Protein AF-A0A2I1K5V7-F1 (afdb_monomer)

Secondary structure (DSSP, 8-state):
-THHHHHHHHHHHHHHS----------HHHHHHHHHHHHHHHHHHHHHHHHHHHHHHHHHHHHHHHHHHHHHHHHHHHHSSPPPHHHHHHTTSS-HHHHHHHHHS-GGG---SSSPP-

Solvent-accessible surface area (backbone atoms only — not comparable to full-atom values): 7009 Å² total; per-residue (Å²): 129,69,70,62,58,54,52,48,53,56,54,52,52,59,74,67,58,72,81,82,76,79,76,79,89,75,51,72,67,58,58,50,54,48,54,52,54,52,50,56,52,48,65,57,48,51,60,54,52,51,53,50,52,50,52,51,49,52,52,49,50,52,51,49,53,50,49,51,47,52,46,30,54,52,45,22,73,73,67,79,42,68,33,37,75,66,50,35,41,76,71,65,71,38,52,73,68,57,51,54,53,56,67,72,49,57,69,93,78,51,84,71,83,56,51,40,84,130

InterPro domains:
  IPR012902 Prokaryotic N-terminal methylation site [TIGR02532]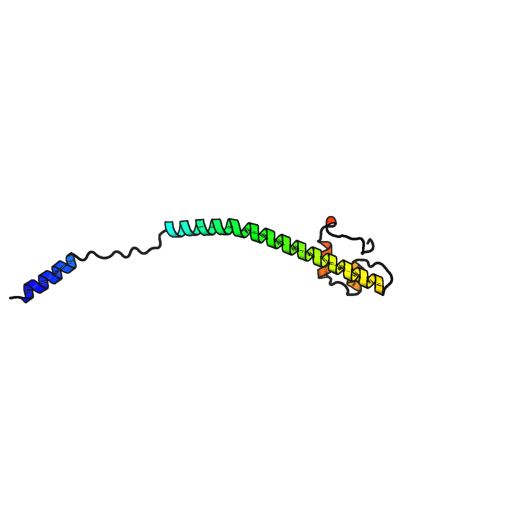 (24-46)
  IPR016940 Competence protein ComGC [NF040999] (24-103)
  IPR045584 Pilin-like [SSF54523] (26-109)
  IPR060070 Competence protein ComGC, C-terminal domain [PF26697] (47-98)

pLDDT: mean 84.86, std 10.24, range [58.16, 97.38]

Sequence (118 aa):
MGNRILNFKRQLFRLLQGKSVDKSGFTLLEMCLVLIIVGILLLIIIPNMLAQKENAQETGDKALVKTVETQAVLYENAKNAKPKLGDLESNGYLTSEQVARYKLIPADKKTNAVLADE

Mean predicted aligned error: 12.2 Å

Nearest PDB structures (foldseek):
  6uu8-assembly1_FFF  TM=5.209E-01  e=3.583E+00  Escherichia coli
  6uu7-assembly1_FFF  TM=5.192E-01  e=4.919E+00  Escherichia coli K-12
  6uu9-assembly1_FFF  TM=5.193E-01  e=5.584E+00  Escherichia coli

Foldseek 3Di:
DPPVVVVVVVVVVVVVPPDPDPPPPDDPVVVVVVCVVVVVVCVVPVVVVVVVVVVVLLVVLLVLLVLVLVLQVVCCVVPVDGAALVRCPVVVSDDPVSSVVNVVDDPVSRPPPRHDDD

Structure (mmCIF, N/CA/C/O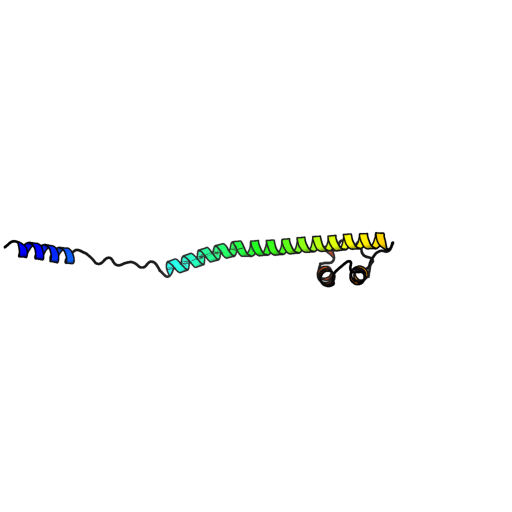 backbone):
data_AF-A0A2I1K5V7-F1
#
_entry.id   AF-A0A2I1K5V7-F1
#
loop_
_atom_site.group_PDB
_atom_site.id
_atom_site.type_symbol
_atom_site.label_atom_id
_atom_site.label_alt_id
_atom_site.label_comp_id
_atom_site.label_asym_id
_atom_site.label_entity_id
_atom_site.label_seq_id
_atom_site.pdbx_PDB_ins_code
_atom_site.Cartn_x
_atom_site.Cartn_y
_atom_site.Cartn_z
_atom_site.occupancy
_atom_site.B_iso_or_equiv
_atom_site.auth_seq_id
_atom_site.auth_comp_id
_atom_site.auth_asym_id
_atom_site.auth_atom_id
_atom_site.pdbx_PDB_model_num
ATOM 1 N N . MET A 1 1 ? -50.717 -36.646 66.680 1.00 60.56 1 MET A N 1
ATOM 2 C CA . MET A 1 1 ? -50.903 -35.193 66.421 1.00 60.56 1 MET A CA 1
ATOM 3 C C . MET A 1 1 ? -49.732 -34.501 65.686 1.00 60.56 1 MET A C 1
ATOM 5 O O . MET A 1 1 ? -49.913 -33.365 65.267 1.00 60.56 1 MET A O 1
ATOM 9 N N . GLY A 1 2 ? -48.575 -35.146 65.441 1.00 62.88 2 GLY A N 1
ATOM 10 C CA . GLY A 1 2 ? -47.358 -34.479 64.923 1.00 62.88 2 GLY A CA 1
ATOM 11 C C . GLY A 1 2 ? -47.345 -34.024 63.449 1.00 62.88 2 GLY A C 1
ATOM 12 O O . GLY A 1 2 ? -46.679 -33.042 63.129 1.00 62.88 2 GLY A O 1
ATOM 13 N N . ASN A 1 3 ? -48.124 -34.648 62.554 1.00 70.06 3 ASN A N 1
ATOM 14 C CA . ASN A 1 3 ? -48.092 -34.311 61.116 1.00 70.06 3 ASN A CA 1
ATOM 15 C C . ASN A 1 3 ? -48.644 -32.916 60.772 1.00 70.06 3 ASN A C 1
ATOM 17 O O . ASN A 1 3 ? -48.296 -32.355 59.735 1.00 70.06 3 ASN A O 1
ATOM 21 N N . ARG A 1 4 ? -49.481 -32.321 61.635 1.00 75.19 4 ARG A N 1
ATOM 22 C CA . ARG A 1 4 ? -50.054 -30.984 61.393 1.00 75.19 4 ARG A CA 1
ATOM 23 C C . ARG A 1 4 ? -49.019 -29.867 61.569 1.00 75.19 4 ARG A C 1
ATOM 25 O O . ARG A 1 4 ? -48.999 -28.928 60.782 1.00 75.19 4 ARG A O 1
ATOM 32 N N . ILE A 1 5 ? -48.113 -30.011 62.537 1.00 76.06 5 ILE A N 1
ATOM 33 C CA . ILE A 1 5 ? -47.061 -29.024 62.838 1.00 76.06 5 ILE A CA 1
ATOM 34 C C . ILE A 1 5 ? -45.976 -29.041 61.753 1.00 76.06 5 ILE A C 1
ATOM 36 O O . ILE A 1 5 ? -45.463 -27.993 61.358 1.00 76.06 5 ILE A O 1
ATOM 40 N N . LEU A 1 6 ? -45.658 -30.226 61.225 1.00 75.62 6 LEU A N 1
ATOM 41 C CA . LEU A 1 6 ? -44.651 -30.388 60.177 1.00 75.62 6 LEU A CA 1
ATOM 42 C C . LEU A 1 6 ? -45.109 -29.774 58.845 1.00 75.62 6 LEU A C 1
ATOM 44 O O . LEU A 1 6 ? -44.349 -29.053 58.198 1.00 75.62 6 LEU A O 1
ATOM 48 N N . ASN A 1 7 ? -46.376 -29.986 58.477 1.00 74.88 7 ASN A N 1
ATOM 49 C CA . ASN A 1 7 ? -46.967 -29.368 57.289 1.00 74.88 7 ASN A CA 1
ATOM 50 C C . ASN A 1 7 ? -47.049 -27.842 57.420 1.00 74.88 7 ASN A C 1
ATOM 52 O O . ASN A 1 7 ? -46.772 -27.139 56.450 1.00 74.88 7 ASN A O 1
ATOM 56 N N . PHE A 1 8 ? -47.326 -27.334 58.625 1.00 80.06 8 PHE A N 1
ATOM 57 C CA . PHE A 1 8 ? -47.347 -25.899 58.900 1.00 80.06 8 PHE A CA 1
ATOM 58 C C . PHE A 1 8 ? -45.958 -25.262 58.776 1.00 80.06 8 PHE A C 1
ATOM 60 O O . PHE A 1 8 ? -45.810 -24.264 58.077 1.00 80.06 8 PHE A O 1
ATOM 67 N N . LYS A 1 9 ? -44.910 -25.873 59.352 1.00 74.75 9 LYS A N 1
ATOM 68 C CA . LYS A 1 9 ? -43.524 -25.403 59.170 1.00 74.75 9 LYS A CA 1
ATOM 69 C C . LYS A 1 9 ? -43.108 -25.402 57.698 1.00 74.75 9 LYS A C 1
ATOM 71 O O . LYS A 1 9 ? -42.468 -24.457 57.251 1.00 74.75 9 LYS A O 1
ATOM 76 N N . ARG A 1 10 ? -43.507 -26.422 56.928 1.00 76.94 10 ARG A N 1
ATOM 77 C CA . ARG A 1 10 ? -43.205 -26.510 55.489 1.00 76.94 10 ARG A CA 1
ATOM 78 C C . ARG A 1 10 ? -43.924 -25.433 54.674 1.00 76.94 10 ARG A C 1
ATOM 80 O O . ARG A 1 10 ? -43.360 -24.910 53.718 1.00 76.94 10 ARG A O 1
ATOM 87 N N . GLN A 1 11 ? -45.157 -25.100 55.049 1.00 75.12 11 GLN A N 1
ATOM 88 C CA . GLN A 1 11 ? -45.940 -24.043 54.411 1.00 75.12 11 GLN A CA 1
ATOM 89 C C . GLN A 1 11 ? -45.412 -22.649 54.789 1.00 75.12 11 GLN A C 1
ATOM 91 O O . GLN A 1 11 ? -45.297 -21.791 53.921 1.00 75.12 11 GLN A O 1
ATOM 96 N N . LEU A 1 12 ? -44.984 -22.464 56.041 1.00 75.50 12 LEU A N 1
ATOM 97 C CA . LEU A 1 12 ? -44.363 -21.234 56.537 1.00 75.50 12 LEU A CA 1
ATOM 98 C C . LEU A 1 12 ? -42.995 -20.972 55.888 1.00 75.50 12 LEU A C 1
ATOM 100 O O . LEU A 1 12 ? -42.699 -19.850 55.492 1.00 75.50 12 LEU A O 1
ATOM 104 N N . PHE A 1 13 ? -42.182 -22.016 55.702 1.00 75.44 13 PHE A N 1
ATOM 105 C CA . PHE A 1 13 ? -40.873 -21.904 55.055 1.00 75.44 13 PHE A CA 1
ATOM 106 C C . PHE A 1 13 ? -40.980 -21.502 53.575 1.00 75.44 13 PHE A C 1
ATOM 108 O O . PHE A 1 13 ? -40.135 -20.765 53.079 1.00 75.44 13 PHE A O 1
ATOM 115 N N . ARG A 1 14 ? -42.055 -21.903 52.877 1.00 73.25 14 ARG A N 1
ATOM 116 C CA . ARG A 1 14 ? -42.327 -21.472 51.491 1.00 73.25 14 ARG A CA 1
ATOM 117 C C . ARG A 1 14 ? -42.766 -20.012 51.380 1.00 73.25 14 ARG A C 1
ATOM 119 O O . ARG A 1 14 ? -42.544 -19.412 50.339 1.00 73.25 14 ARG A O 1
ATOM 126 N N . LEU A 1 15 ? -43.360 -19.447 52.433 1.00 69.38 15 LEU A N 1
ATOM 127 C CA . LEU A 1 15 ? -43.711 -18.022 52.487 1.00 69.38 15 LEU A CA 1
ATOM 128 C C . LEU A 1 15 ? -42.488 -17.132 52.771 1.00 69.38 15 LEU A C 1
ATOM 130 O O . LEU A 1 15 ? -42.512 -15.950 52.449 1.00 69.38 15 LEU A O 1
ATOM 134 N N . LEU A 1 16 ? -41.422 -17.703 53.346 1.00 71.75 16 LEU A N 1
ATOM 135 C CA . LEU A 1 16 ? -40.156 -17.021 53.649 1.00 71.75 16 LEU A CA 1
ATOM 136 C C . LEU A 1 16 ? -39.113 -17.128 52.526 1.00 71.75 16 LEU A C 1
ATOM 138 O O . LEU A 1 16 ? -38.136 -16.382 52.523 1.00 71.75 16 LEU A O 1
ATOM 142 N N . GLN A 1 17 ? -39.302 -18.030 51.562 1.00 70.12 17 GLN A N 1
ATOM 143 C CA . GLN A 1 17 ? -38.444 -18.120 50.383 1.00 70.12 17 GLN A CA 1
ATOM 144 C C . GLN A 1 17 ? -38.910 -17.118 49.325 1.00 70.12 17 GLN A C 1
ATOM 146 O O . GLN A 1 17 ? -39.700 -17.433 48.436 1.00 70.12 17 GLN A O 1
ATOM 151 N N . GLY A 1 18 ? -38.425 -15.882 49.455 1.00 67.12 18 GLY A N 1
ATOM 152 C CA . GLY A 1 18 ? -38.568 -14.849 48.437 1.00 67.12 18 GLY A CA 1
ATOM 153 C C . GLY A 1 18 ? -38.057 -15.344 47.084 1.00 67.12 18 GLY A C 1
ATOM 154 O O . GLY A 1 18 ? -36.965 -15.898 46.976 1.00 67.12 18 GLY A O 1
ATOM 155 N N . LYS A 1 19 ? -38.882 -15.157 46.055 1.00 66.88 19 LYS A N 1
ATOM 156 C CA . LYS A 1 19 ? -38.603 -15.497 44.659 1.00 66.88 19 LYS A CA 1
ATOM 157 C C . LYS A 1 19 ? -37.280 -14.840 44.233 1.00 66.88 19 LYS A C 1
ATOM 159 O O . LYS A 1 19 ? -37.191 -13.613 44.235 1.00 66.88 19 LYS A O 1
ATOM 164 N N . SER A 1 20 ? -36.263 -15.628 43.880 1.00 65.31 20 SER A N 1
ATOM 165 C CA . SER A 1 20 ? -35.044 -15.111 43.256 1.00 65.31 20 SER A CA 1
ATOM 166 C C . SER A 1 20 ? -35.426 -14.531 41.897 1.00 65.31 20 SER A C 1
ATOM 168 O O . SER A 1 20 ? -35.763 -15.260 40.967 1.00 65.31 20 SER A O 1
ATOM 170 N N . VAL A 1 21 ? -35.472 -13.204 41.800 1.00 66.31 21 VAL A N 1
ATOM 171 C CA . VAL A 1 21 ? -35.584 -12.531 40.507 1.00 66.31 21 VAL A CA 1
ATOM 172 C C . VAL A 1 21 ? -34.247 -12.736 39.814 1.00 66.31 21 VAL A C 1
ATOM 174 O O . VAL A 1 21 ? -33.260 -12.101 40.187 1.00 66.31 21 VAL A O 1
ATOM 177 N N . ASP A 1 22 ? -34.215 -13.634 38.835 1.00 66.81 22 ASP A N 1
ATOM 178 C CA . ASP A 1 22 ? -33.103 -13.731 37.899 1.00 66.81 22 ASP A CA 1
ATOM 179 C C . ASP A 1 22 ? -33.012 -12.390 37.170 1.00 66.81 22 ASP A C 1
ATOM 181 O O . ASP A 1 22 ? -33.806 -12.073 36.283 1.00 66.81 22 ASP A O 1
ATOM 185 N N . LYS A 1 23 ? -32.082 -11.538 37.608 1.00 64.94 23 LYS A N 1
ATOM 186 C CA . LYS A 1 23 ? -31.752 -10.302 36.904 1.00 64.94 23 LYS A CA 1
ATOM 187 C C . LYS A 1 23 ? -31.016 -10.707 35.631 1.00 64.94 23 LYS A C 1
ATOM 189 O O . LYS A 1 23 ? -29.799 -10.843 35.634 1.00 64.94 23 LYS A O 1
ATOM 194 N N . SER A 1 24 ? -31.767 -10.949 34.562 1.00 68.62 24 SER A N 1
ATOM 195 C CA . SER A 1 24 ? -31.237 -11.212 33.227 1.00 68.62 24 SER A CA 1
ATOM 196 C C . SER A 1 24 ? -30.360 -10.034 32.787 1.00 68.62 24 SER A C 1
ATOM 198 O O . SER A 1 24 ? -30.860 -8.933 32.542 1.00 68.62 24 SER A O 1
ATOM 200 N N . GLY A 1 25 ? -29.045 -10.264 32.760 1.00 70.12 25 GLY A N 1
ATOM 201 C CA . GLY A 1 25 ? -27.996 -9.287 32.466 1.00 70.12 25 GLY A CA 1
ATOM 202 C C . GLY A 1 25 ? -27.893 -8.960 30.982 1.00 70.12 25 GLY A C 1
ATOM 203 O O . GLY A 1 25 ? -26.979 -9.405 30.302 1.00 70.12 25 GLY A O 1
ATOM 204 N N . PHE A 1 26 ? -28.858 -8.203 30.472 1.00 68.81 26 PHE A N 1
ATOM 205 C CA . PHE A 1 26 ? -28.745 -7.567 29.165 1.00 68.81 26 PHE A CA 1
ATOM 206 C C . PHE A 1 26 ? -29.393 -6.191 29.247 1.00 68.81 26 PHE A C 1
ATOM 208 O O . PHE A 1 26 ? -30.561 -5.988 28.918 1.00 68.81 26 PHE A O 1
ATOM 215 N N . THR A 1 27 ? -28.650 -5.247 29.817 1.00 85.62 27 THR A N 1
ATOM 216 C CA . THR A 1 27 ? -29.108 -3.862 29.937 1.00 85.62 27 THR A CA 1
ATOM 217 C C . THR A 1 27 ? -28.680 -3.060 28.711 1.00 85.62 27 THR A C 1
ATOM 219 O O . THR A 1 27 ? -27.657 -3.343 28.089 1.00 85.62 27 THR A O 1
ATOM 222 N N . LEU A 1 28 ? -29.426 -2.002 28.383 1.00 89.12 28 LEU A N 1
ATOM 223 C CA . LEU A 1 28 ? -29.000 -1.039 27.359 1.00 89.12 28 LEU A CA 1
ATOM 224 C C . LEU A 1 28 ? -27.650 -0.393 27.705 1.00 89.12 28 LEU A C 1
ATOM 226 O O . LEU A 1 28 ? -26.871 -0.083 26.809 1.00 89.12 28 LEU A O 1
ATOM 230 N N . LEU A 1 29 ? -27.364 -0.223 29.001 1.00 88.62 29 LEU A N 1
ATOM 231 C CA . LEU A 1 29 ? -26.100 0.328 29.488 1.00 88.62 29 LEU A CA 1
ATOM 232 C C . LEU A 1 29 ? -24.919 -0.550 29.057 1.00 88.62 29 LEU A C 1
ATOM 234 O O . LEU A 1 29 ? -23.908 -0.038 28.588 1.00 88.62 29 LEU A O 1
ATOM 238 N N . GLU A 1 30 ? -25.080 -1.866 29.141 1.00 89.94 30 GLU A N 1
ATOM 239 C CA . GLU A 1 30 ? -24.055 -2.836 28.768 1.00 89.94 30 GLU A CA 1
ATOM 240 C C . GLU A 1 30 ? -23.765 -2.822 27.264 1.00 89.94 30 GLU A C 1
ATOM 242 O O . GLU A 1 30 ? -22.607 -2.729 26.865 1.00 89.94 30 GLU A O 1
ATOM 247 N N . MET A 1 31 ? -24.802 -2.777 26.421 1.00 90.69 31 MET A N 1
ATOM 248 C CA . MET A 1 31 ? -24.612 -2.602 24.975 1.00 90.69 31 MET A CA 1
ATOM 249 C C . MET A 1 31 ? -23.987 -1.244 24.624 1.00 90.69 31 MET A C 1
ATOM 251 O O . MET A 1 31 ? -23.167 -1.161 23.712 1.00 90.69 31 MET A O 1
ATOM 255 N N . CYS A 1 32 ? -24.309 -0.183 25.369 1.00 92.12 32 CYS A N 1
ATOM 256 C CA . CYS A 1 32 ? -23.728 1.142 25.153 1.00 92.12 32 CYS A CA 1
ATOM 257 C C . CYS A 1 32 ? -22.226 1.170 25.489 1.00 92.12 32 CYS A C 1
ATOM 259 O O . CYS A 1 32 ? -21.424 1.664 24.697 1.00 92.12 32 CYS A O 1
ATOM 261 N N . LEU A 1 33 ? -21.823 0.566 26.614 1.00 92.44 33 LEU A N 1
ATOM 262 C CA . LEU A 1 33 ? -20.413 0.446 27.000 1.00 92.44 33 LEU A CA 1
ATOM 263 C C . LEU A 1 33 ? -19.608 -0.356 25.962 1.00 92.44 33 LEU A C 1
ATOM 265 O O . LEU A 1 33 ? -18.487 0.023 25.628 1.00 92.44 33 LEU A O 1
ATOM 269 N N . VAL A 1 34 ? -20.193 -1.421 25.404 1.00 94.81 34 VAL A N 1
ATOM 270 C CA . VAL A 1 34 ? -19.561 -2.224 24.344 1.00 94.81 34 VAL A CA 1
ATOM 271 C C . VAL A 1 34 ? -19.324 -1.393 23.082 1.00 94.81 34 VAL A C 1
ATOM 273 O O . VAL A 1 34 ? -18.217 -1.414 22.547 1.00 94.81 34 VAL A O 1
ATOM 276 N N . LEU A 1 35 ? -20.316 -0.621 22.625 1.00 94.75 35 LEU A N 1
ATOM 277 C CA . LEU A 1 35 ? -20.155 0.244 21.450 1.00 94.75 35 LEU A CA 1
ATOM 278 C C . LEU A 1 35 ? -19.089 1.323 21.663 1.00 94.75 35 LEU A C 1
ATOM 280 O O . LEU A 1 35 ? -18.349 1.636 20.733 1.00 94.75 35 LEU A O 1
ATOM 284 N N . ILE A 1 36 ? -18.959 1.846 22.885 1.00 96.31 36 ILE A N 1
ATOM 285 C CA . ILE A 1 36 ? -17.900 2.799 23.238 1.00 96.31 36 ILE A CA 1
ATOM 286 C C . ILE A 1 36 ? -16.522 2.138 23.121 1.00 96.31 36 ILE A C 1
ATOM 288 O O . ILE A 1 36 ? -15.633 2.686 22.470 1.00 96.31 36 ILE A O 1
ATOM 292 N N . ILE A 1 37 ? -16.341 0.948 23.703 1.00 96.50 37 ILE A N 1
ATOM 293 C CA . ILE A 1 37 ? -15.059 0.228 23.659 1.00 96.50 37 ILE A CA 1
ATOM 294 C C . ILE A 1 37 ? -14.699 -0.143 22.214 1.00 96.50 37 ILE A C 1
ATOM 296 O O . ILE A 1 37 ? -13.587 0.139 21.770 1.00 96.50 37 ILE A O 1
ATOM 300 N N . VAL A 1 38 ? -15.638 -0.719 21.453 1.00 96.44 38 VAL A N 1
ATOM 301 C CA . VAL A 1 38 ? -15.423 -1.063 20.036 1.00 96.44 38 VAL A CA 1
ATOM 302 C C . VAL A 1 38 ? -15.131 0.191 19.209 1.00 96.44 38 VAL A C 1
ATOM 304 O O . VAL A 1 38 ? -14.236 0.164 18.368 1.00 96.44 38 VAL A O 1
ATOM 307 N N . GLY A 1 39 ? -15.811 1.308 19.479 1.00 96.19 39 GLY A N 1
ATOM 308 C CA . GLY A 1 39 ? -15.551 2.591 18.827 1.00 96.19 39 GLY A CA 1
ATOM 309 C C . GLY A 1 39 ? -14.118 3.086 19.038 1.00 96.19 39 GLY A C 1
ATOM 310 O O . GLY A 1 39 ? -13.453 3.460 18.074 1.00 96.19 39 GLY A O 1
ATOM 311 N N . ILE A 1 40 ? -13.603 3.019 20.270 1.00 96.75 40 ILE A N 1
ATOM 312 C CA . ILE A 1 40 ? -12.211 3.389 20.579 1.00 96.75 40 ILE A CA 1
ATOM 313 C C . ILE A 1 40 ? -11.224 2.456 19.864 1.00 96.75 40 ILE A C 1
ATOM 315 O O . ILE A 1 40 ? -10.243 2.925 19.287 1.00 96.75 40 ILE A O 1
ATOM 319 N N . LEU A 1 41 ? -11.487 1.146 19.852 1.00 97.38 41 LEU A N 1
ATOM 320 C CA . LEU A 1 41 ? -10.635 0.183 19.149 1.00 97.38 41 LEU A CA 1
ATOM 321 C C . LEU A 1 41 ? -10.585 0.461 17.640 1.00 97.38 41 LEU A C 1
ATOM 323 O O . LEU A 1 41 ? -9.502 0.468 17.056 1.00 97.38 41 LEU A O 1
ATOM 327 N N . LEU A 1 42 ? -11.728 0.747 17.009 1.00 96.56 42 LEU A N 1
ATOM 328 C CA . LEU A 1 42 ? -11.792 1.084 15.584 1.00 96.56 42 LEU A CA 1
ATOM 329 C C . LEU A 1 42 ? -11.016 2.365 15.256 1.00 96.56 42 LEU A C 1
ATOM 331 O O . LEU A 1 42 ? -10.318 2.399 14.243 1.00 96.56 42 LEU A O 1
ATOM 335 N N . LEU A 1 43 ? -11.074 3.383 16.124 1.00 95.69 43 LEU A N 1
ATOM 336 C CA . LEU A 1 43 ? -10.299 4.617 15.956 1.00 95.69 43 LEU A CA 1
ATOM 337 C C . LEU A 1 43 ? -8.786 4.377 15.946 1.00 95.69 43 LEU A C 1
ATOM 339 O O . LEU A 1 43 ? -8.076 5.108 15.267 1.00 95.69 43 LEU A O 1
ATOM 343 N N . ILE A 1 44 ? -8.287 3.370 16.665 1.00 95.56 44 ILE A N 1
ATOM 344 C CA . ILE A 1 44 ? -6.857 3.023 16.673 1.00 95.56 44 ILE A CA 1
ATOM 345 C C . ILE A 1 44 ? -6.503 2.129 15.473 1.00 95.56 44 ILE A C 1
ATOM 347 O O . ILE A 1 44 ? -5.458 2.309 14.845 1.00 95.56 44 ILE A O 1
ATOM 351 N N . ILE A 1 45 ? -7.368 1.170 15.130 1.00 95.88 45 ILE A N 1
ATOM 352 C CA . ILE A 1 45 ? -7.106 0.176 14.079 1.00 95.88 45 ILE A CA 1
ATOM 353 C C . ILE A 1 45 ? -7.138 0.802 12.680 1.00 95.88 45 ILE A C 1
ATOM 355 O O . ILE A 1 45 ? -6.226 0.566 11.890 1.00 95.88 45 ILE A O 1
ATOM 359 N N . ILE A 1 46 ? -8.153 1.613 12.365 1.00 95.62 46 ILE A N 1
ATOM 360 C CA . ILE A 1 46 ? -8.346 2.189 11.024 1.00 95.62 46 ILE A CA 1
ATOM 361 C C . ILE A 1 46 ? -7.133 3.007 10.536 1.00 95.62 46 ILE A C 1
ATOM 363 O O . ILE A 1 46 ? -6.639 2.700 9.448 1.00 95.62 46 ILE A O 1
ATOM 367 N N . PRO A 1 47 ? -6.602 4.004 11.276 1.00 93.81 47 PRO A N 1
ATOM 368 C CA . PRO A 1 47 ? -5.464 4.791 10.796 1.00 93.81 47 PRO A CA 1
ATOM 369 C C . PRO A 1 47 ? -4.204 3.936 10.632 1.00 93.81 47 PRO A C 1
ATOM 371 O O . PRO A 1 47 ? -3.462 4.114 9.668 1.00 93.81 47 PRO A O 1
ATOM 374 N N . ASN A 1 48 ? -3.993 2.960 11.521 1.00 94.31 48 ASN A N 1
ATOM 375 C CA . ASN A 1 48 ? -2.860 2.044 11.430 1.00 94.31 48 ASN A CA 1
ATOM 376 C C . ASN A 1 48 ? -2.958 1.139 10.183 1.00 94.31 48 ASN A C 1
ATOM 378 O O . ASN A 1 48 ? -1.980 0.964 9.459 1.00 94.31 48 ASN A O 1
ATOM 382 N N . MET A 1 49 ? -4.150 0.620 9.868 1.00 93.69 49 MET A N 1
ATOM 383 C CA . MET A 1 49 ? -4.37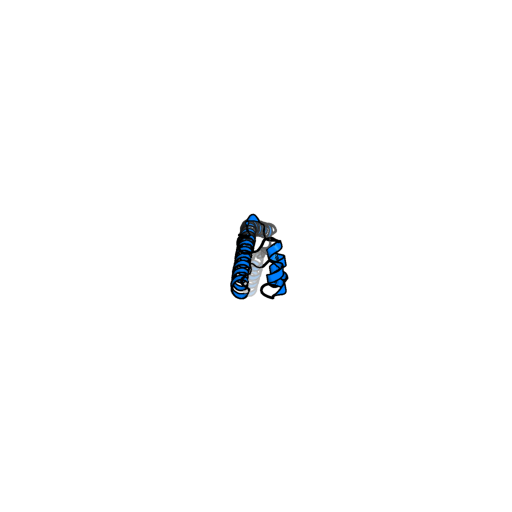8 -0.165 8.648 1.00 93.69 49 MET A CA 1
ATOM 384 C C . MET A 1 49 ? -4.197 0.661 7.369 1.00 93.69 49 MET A C 1
ATOM 386 O O . MET A 1 49 ? -3.629 0.163 6.397 1.00 93.69 49 MET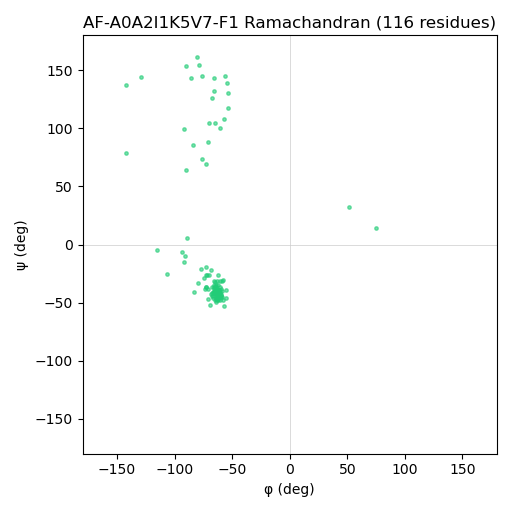 A O 1
ATOM 390 N N . LEU A 1 50 ? -4.659 1.916 7.359 1.00 94.25 50 LEU A N 1
ATOM 391 C CA . LEU A 1 50 ? -4.489 2.814 6.213 1.00 94.25 50 LEU A CA 1
ATOM 392 C C . LEU A 1 50 ? -3.006 3.088 5.934 1.00 94.25 50 LEU A C 1
ATOM 394 O O . LEU A 1 50 ? -2.570 2.929 4.795 1.00 94.25 50 LEU A O 1
ATOM 398 N N . ALA A 1 51 ? -2.224 3.394 6.972 1.00 93.62 51 ALA A N 1
ATOM 399 C CA . ALA A 1 51 ? -0.783 3.593 6.840 1.00 93.62 51 ALA A CA 1
ATOM 400 C C . ALA A 1 51 ? -0.069 2.325 6.336 1.00 93.62 51 ALA A C 1
ATOM 402 O O . ALA A 1 51 ? 0.819 2.403 5.490 1.00 93.62 51 ALA A O 1
ATOM 403 N N . GLN A 1 52 ? -0.455 1.133 6.804 1.00 92.75 52 GLN A N 1
ATOM 404 C CA . GLN A 1 52 ? 0.129 -0.124 6.314 1.00 92.75 52 GLN A CA 1
ATOM 405 C C . GLN A 1 52 ? -0.196 -0.389 4.840 1.00 92.75 52 GLN A C 1
ATOM 407 O O . GLN A 1 52 ? 0.680 -0.823 4.093 1.00 92.75 52 GLN A O 1
ATOM 412 N N . LYS A 1 53 ? -1.426 -0.093 4.401 1.00 93.50 53 LYS A N 1
ATOM 413 C CA . LYS A 1 53 ? -1.818 -0.198 2.990 1.00 93.50 53 LYS A CA 1
ATOM 414 C C . LYS A 1 53 ? -0.978 0.727 2.105 1.00 93.50 53 LYS A C 1
ATOM 416 O O . LYS A 1 53 ? -0.516 0.289 1.055 1.00 93.50 53 LYS A O 1
ATOM 421 N N . GLU A 1 54 ? -0.773 1.972 2.527 1.00 92.81 54 GLU A N 1
ATOM 422 C CA . GLU A 1 54 ? 0.047 2.945 1.797 1.00 92.81 54 GLU A CA 1
ATOM 423 C C . GLU A 1 54 ? 1.511 2.492 1.702 1.00 92.81 54 GLU A C 1
ATOM 425 O O . GLU A 1 54 ? 2.069 2.449 0.608 1.00 92.81 54 GLU A O 1
ATOM 430 N N . ASN A 1 55 ? 2.101 2.041 2.814 1.00 93.25 55 ASN A N 1
ATOM 431 C CA . ASN A 1 55 ? 3.464 1.499 2.827 1.00 93.25 55 ASN A CA 1
ATOM 432 C C . ASN A 1 55 ? 3.615 0.264 1.923 1.00 93.25 55 ASN A C 1
ATOM 434 O O . ASN A 1 55 ? 4.621 0.117 1.223 1.00 93.25 55 ASN A O 1
ATOM 438 N N . ALA A 1 56 ? 2.626 -0.636 1.925 1.00 93.00 56 ALA A N 1
ATOM 439 C CA . ALA A 1 56 ? 2.624 -1.810 1.057 1.00 93.00 56 ALA A CA 1
ATOM 440 C C . ALA A 1 56 ? 2.544 -1.416 -0.425 1.00 93.00 56 ALA A C 1
ATOM 442 O O . ALA A 1 56 ? 3.274 -1.977 -1.243 1.00 93.00 56 ALA A O 1
ATOM 443 N N . GLN A 1 57 ? 1.708 -0.429 -0.763 1.00 92.25 57 GLN A N 1
ATOM 444 C CA . GLN A 1 57 ? 1.619 0.110 -2.117 1.00 92.25 57 GLN A CA 1
ATOM 445 C C . GLN A 1 57 ? 2.944 0.750 -2.544 1.00 92.25 57 GLN A C 1
ATOM 447 O O . GLN A 1 57 ? 3.469 0.403 -3.596 1.00 92.25 57 GLN A O 1
ATOM 452 N N . GLU A 1 58 ? 3.545 1.594 -1.703 1.00 92.00 58 GLU A N 1
ATOM 453 C CA . GLU A 1 58 ? 4.833 2.226 -2.003 1.00 92.00 58 GLU A CA 1
ATOM 454 C C . GLU A 1 58 ? 5.959 1.194 -2.179 1.00 92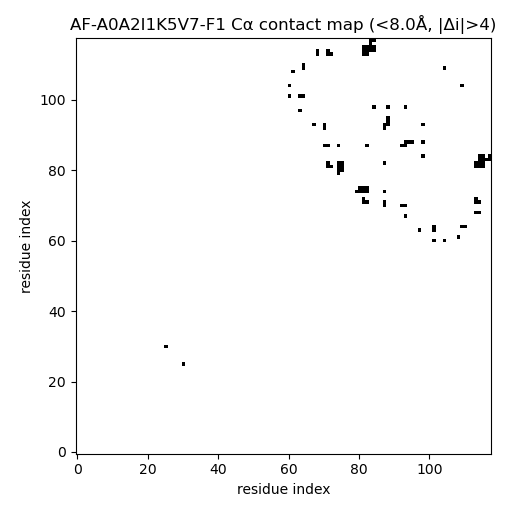.00 58 GLU A C 1
ATOM 456 O O . GLU A 1 58 ? 6.791 1.312 -3.079 1.00 92.00 58 GLU A O 1
ATOM 461 N N . THR A 1 59 ? 5.986 0.156 -1.343 1.00 93.44 59 THR A N 1
ATOM 462 C CA . THR A 1 59 ? 6.965 -0.934 -1.458 1.00 93.44 59 THR A CA 1
ATOM 463 C C . THR A 1 59 ? 6.762 -1.726 -2.750 1.00 93.44 59 THR A C 1
ATOM 465 O O . THR A 1 59 ? 7.736 -2.055 -3.430 1.00 93.44 59 THR A O 1
ATOM 468 N N . GLY A 1 60 ? 5.507 -1.997 -3.120 1.00 93.25 60 GLY A N 1
ATOM 469 C CA . GLY A 1 60 ? 5.159 -2.642 -4.384 1.00 93.25 60 GLY A CA 1
ATOM 470 C C . GLY A 1 60 ? 5.567 -1.807 -5.598 1.00 93.25 60 GLY A C 1
ATOM 471 O O . GLY A 1 60 ? 6.169 -2.339 -6.530 1.00 93.25 60 GLY A O 1
ATOM 472 N N . ASP A 1 61 ? 5.323 -0.498 -5.558 1.00 92.81 61 ASP A N 1
ATOM 473 C CA . ASP A 1 61 ? 5.711 0.437 -6.615 1.00 92.81 61 ASP A CA 1
ATOM 474 C C . ASP A 1 61 ? 7.236 0.498 -6.768 1.00 92.81 61 ASP A C 1
ATOM 476 O O . ASP A 1 61 ? 7.748 0.393 -7.883 1.00 92.81 61 ASP A O 1
ATOM 480 N N . LYS A 1 62 ? 7.986 0.563 -5.659 1.00 91.75 62 LYS A N 1
ATOM 481 C CA . LYS A 1 62 ? 9.460 0.499 -5.673 1.00 91.75 62 LYS A CA 1
ATOM 482 C C . LYS A 1 62 ? 9.970 -0.806 -6.284 1.00 91.75 62 LYS A C 1
ATOM 484 O O . LYS A 1 62 ? 10.893 -0.787 -7.097 1.00 91.75 62 LYS A O 1
ATOM 489 N N . ALA A 1 63 ? 9.369 -1.940 -5.927 1.00 92.88 63 ALA A N 1
ATOM 490 C CA . ALA A 1 63 ? 9.734 -3.237 -6.494 1.00 92.88 63 ALA A CA 1
ATOM 491 C C . ALA A 1 63 ? 9.414 -3.322 -7.996 1.00 92.88 63 ALA A C 1
ATOM 493 O O . ALA A 1 63 ? 10.197 -3.881 -8.770 1.00 92.88 63 ALA A O 1
ATOM 494 N N . LEU A 1 64 ? 8.293 -2.736 -8.426 1.00 92.62 64 LEU A N 1
ATOM 495 C CA . LEU A 1 64 ? 7.923 -2.656 -9.835 1.00 92.62 64 LEU A CA 1
ATOM 496 C C . LEU A 1 64 ? 8.915 -1.793 -10.619 1.00 92.62 64 LEU A C 1
ATOM 498 O O . LEU A 1 64 ? 9.414 -2.250 -11.644 1.00 92.62 64 LEU A O 1
ATOM 502 N N . VAL A 1 65 ? 9.257 -0.600 -10.120 1.00 92.00 65 VAL A N 1
ATOM 503 C CA . VAL A 1 65 ? 10.293 0.256 -10.722 1.00 92.00 65 VAL A CA 1
ATOM 504 C C . VAL A 1 65 ? 11.600 -0.516 -10.843 1.00 92.00 65 VAL A C 1
ATOM 506 O O . VAL A 1 65 ? 12.187 -0.555 -11.922 1.00 92.00 65 VAL A O 1
ATOM 509 N N . LYS A 1 66 ? 12.008 -1.227 -9.784 1.00 91.44 66 LYS A N 1
ATOM 510 C CA . LYS A 1 66 ? 13.241 -2.013 -9.818 1.00 91.44 66 LYS A CA 1
ATOM 511 C C . LYS A 1 66 ? 13.207 -3.132 -10.855 1.00 91.44 66 LYS A C 1
ATOM 513 O O . LYS A 1 66 ? 14.200 -3.377 -11.533 1.00 91.44 66 LYS A O 1
ATOM 518 N N . THR A 1 67 ? 12.062 -3.792 -10.993 1.00 91.31 67 THR A N 1
ATOM 519 C CA . THR A 1 67 ? 11.857 -4.830 -12.006 1.00 91.31 67 THR A CA 1
ATOM 520 C C . THR A 1 67 ? 12.003 -4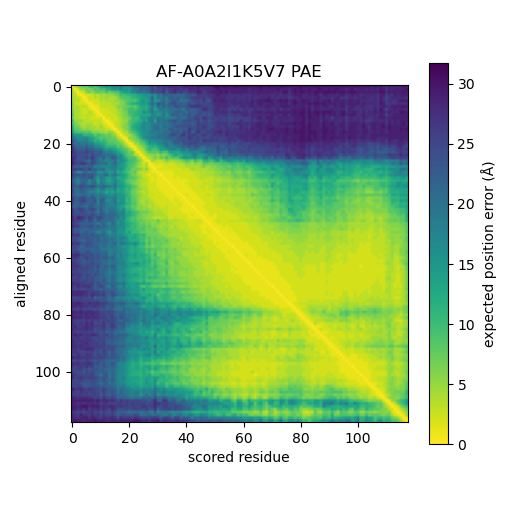.239 -13.403 1.00 91.31 67 THR A C 1
ATOM 522 O O . THR A 1 67 ? 12.746 -4.790 -14.207 1.00 91.31 67 THR A O 1
ATOM 525 N N . VAL A 1 68 ? 11.366 -3.095 -13.673 1.00 91.31 68 VAL A N 1
ATOM 526 C CA . VAL A 1 68 ? 11.478 -2.387 -14.958 1.00 91.31 68 VAL A CA 1
ATOM 527 C C . VAL A 1 68 ? 12.926 -1.993 -15.245 1.00 91.31 68 VAL A C 1
ATOM 529 O O . VAL A 1 68 ? 13.403 -2.257 -16.342 1.00 91.31 68 VAL A O 1
ATOM 532 N N . GLU A 1 69 ? 13.655 -1.450 -14.267 1.00 90.38 69 GLU A N 1
ATOM 533 C CA . GLU A 1 69 ? 15.087 -1.150 -14.412 1.00 90.38 69 GLU A CA 1
ATOM 534 C C . GLU A 1 69 ? 15.901 -2.401 -14.765 1.00 90.38 69 GLU A C 1
ATOM 536 O O . GLU A 1 69 ? 16.712 -2.377 -15.687 1.00 90.38 69 GLU A O 1
ATOM 541 N N . THR A 1 70 ? 15.688 -3.514 -14.054 1.00 91.38 70 THR A N 1
ATOM 542 C CA . THR A 1 70 ? 16.387 -4.774 -14.338 1.00 91.38 70 THR A CA 1
ATOM 543 C C . THR A 1 70 ? 16.075 -5.280 -15.741 1.00 91.38 70 THR A C 1
ATOM 545 O O . THR A 1 70 ? 16.994 -5.651 -16.466 1.00 91.38 70 THR A O 1
ATOM 548 N N . GLN A 1 71 ? 14.808 -5.253 -16.155 1.00 91.12 71 GLN A N 1
ATOM 549 C CA . GLN A 1 71 ? 14.423 -5.668 -17.502 1.00 91.12 71 GLN A CA 1
ATOM 550 C C . GLN A 1 71 ? 14.995 -4.741 -18.578 1.00 91.12 71 GLN A C 1
ATOM 552 O O . GLN A 1 71 ? 15.423 -5.212 -19.630 1.00 91.12 71 GLN A O 1
ATOM 557 N N . ALA A 1 72 ? 15.073 -3.440 -18.298 1.00 91.12 72 ALA A N 1
ATOM 558 C CA . ALA A 1 72 ? 15.670 -2.475 -19.204 1.00 91.12 72 ALA A CA 1
ATOM 559 C C . ALA A 1 72 ? 17.168 -2.742 -19.417 1.00 91.12 72 ALA A C 1
ATOM 561 O O . ALA A 1 72 ? 17.626 -2.808 -20.557 1.00 91.12 72 ALA A O 1
ATOM 562 N N . VAL A 1 73 ? 17.909 -3.004 -18.335 1.00 89.06 73 VAL A N 1
ATOM 563 C CA . VAL A 1 73 ? 19.327 -3.394 -18.399 1.00 89.06 73 VAL A CA 1
ATOM 564 C C . VAL A 1 73 ? 19.510 -4.713 -19.154 1.00 89.06 73 VAL A C 1
ATOM 566 O O . VAL A 1 73 ? 20.447 -4.851 -19.938 1.00 89.06 73 VAL A O 1
ATOM 569 N N . LEU A 1 74 ? 18.635 -5.700 -18.948 1.00 89.69 74 LEU A N 1
ATOM 570 C CA . LEU A 1 74 ? 18.706 -6.974 -19.671 1.00 89.69 74 LEU A CA 1
ATOM 571 C C . LEU A 1 74 ? 18.483 -6.792 -21.175 1.00 89.69 74 LEU A C 1
ATOM 573 O O . LEU A 1 74 ? 19.202 -7.386 -21.978 1.00 89.69 74 LEU A O 1
ATOM 577 N N . TYR A 1 75 ? 17.520 -5.955 -21.557 1.00 90.06 75 TYR A N 1
ATOM 578 C CA . TYR A 1 75 ? 17.287 -5.611 -22.954 1.00 90.06 75 TYR A CA 1
ATOM 579 C C . TYR A 1 75 ? 18.491 -4.879 -23.560 1.00 90.06 75 TYR A C 1
ATOM 581 O O . TYR A 1 75 ? 18.949 -5.252 -24.639 1.00 90.06 75 TYR A O 1
ATOM 589 N N . GLU A 1 76 ? 19.044 -3.889 -22.853 1.00 89.81 76 GLU A N 1
ATOM 590 C CA . GLU A 1 76 ? 20.219 -3.138 -23.305 1.00 89.81 76 GLU A CA 1
ATOM 591 C C . GLU A 1 76 ? 21.422 -4.061 -23.525 1.00 89.81 76 GLU A C 1
ATOM 593 O O . GLU A 1 76 ? 22.058 -3.988 -24.572 1.00 89.81 76 GLU A O 1
ATOM 598 N N . ASN A 1 77 ? 21.675 -5.010 -22.619 1.00 89.19 77 ASN A N 1
ATOM 599 C CA . ASN A 1 77 ? 22.733 -6.009 -22.797 1.00 89.19 77 ASN A CA 1
ATOM 600 C C . ASN A 1 77 ? 22.483 -6.945 -23.992 1.00 89.19 77 ASN A C 1
ATOM 602 O O . ASN A 1 77 ? 23.423 -7.345 -24.673 1.00 89.19 77 ASN A O 1
ATOM 606 N N . ALA A 1 78 ? 21.228 -7.311 -24.260 1.00 88.56 78 ALA A N 1
ATOM 607 C CA . ALA A 1 78 ? 20.890 -8.230 -25.345 1.00 88.56 78 ALA A CA 1
ATOM 608 C C . ALA A 1 78 ? 20.874 -7.558 -26.730 1.00 88.56 78 ALA A C 1
ATOM 610 O O . ALA A 1 78 ? 21.164 -8.204 -27.738 1.00 88.56 78 ALA A O 1
ATOM 611 N N . LYS A 1 79 ? 20.487 -6.280 -26.798 1.00 87.44 79 LYS A N 1
ATOM 612 C CA . LYS A 1 79 ? 20.230 -5.552 -28.052 1.00 87.44 79 LYS A CA 1
ATOM 613 C C . LYS A 1 79 ? 21.187 -4.385 -28.297 1.00 87.44 79 LYS A C 1
ATOM 615 O O . LYS A 1 79 ? 21.124 -3.796 -29.371 1.00 87.44 79 LYS A O 1
ATOM 620 N N . ASN A 1 80 ? 22.074 -4.075 -27.349 1.00 85.38 80 ASN A N 1
ATOM 621 C CA . ASN A 1 80 ? 22.971 -2.911 -27.364 1.00 85.38 80 ASN A CA 1
ATOM 622 C C . ASN A 1 80 ? 22.229 -1.586 -27.621 1.00 85.38 80 ASN A C 1
A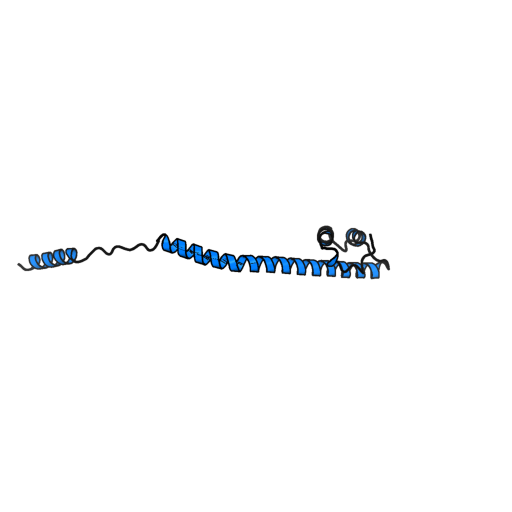TOM 624 O O . ASN A 1 80 ? 22.756 -0.676 -28.258 1.00 85.38 80 ASN A O 1
ATOM 628 N N . ALA A 1 81 ? 20.981 -1.495 -27.158 1.00 85.75 81 ALA A N 1
ATOM 629 C CA . ALA A 1 81 ? 20.110 -0.346 -27.355 1.00 85.75 81 ALA A CA 1
ATOM 630 C C . ALA A 1 81 ? 19.277 -0.107 -26.096 1.00 85.75 81 ALA A C 1
ATOM 632 O O . ALA A 1 81 ? 18.736 -1.055 -25.524 1.00 85.75 81 ALA A O 1
ATOM 633 N N . LYS A 1 82 ? 19.142 1.157 -25.686 1.00 85.50 82 LYS A N 1
ATOM 634 C CA . LYS A 1 82 ? 18.276 1.522 -24.562 1.00 85.50 82 LYS A CA 1
ATOM 635 C C . LYS A 1 82 ? 16.809 1.283 -24.935 1.00 85.50 82 LYS A C 1
ATOM 637 O O . LYS A 1 82 ? 16.368 1.813 -25.956 1.00 85.50 82 LYS A O 1
ATOM 642 N N . PRO A 1 83 ? 16.052 0.512 -24.142 1.00 87.44 83 PRO A N 1
ATOM 643 C CA . PRO A 1 83 ? 14.655 0.235 -24.441 1.00 87.44 83 PRO A CA 1
ATOM 644 C C . PRO A 1 83 ? 13.760 1.426 -24.112 1.00 87.44 83 PRO A C 1
ATOM 646 O O . PRO A 1 83 ? 13.941 2.096 -23.091 1.00 87.44 83 PRO A O 1
ATOM 649 N N . LYS A 1 84 ? 12.720 1.624 -24.922 1.00 88.31 84 LYS A N 1
ATOM 650 C CA . LYS A 1 84 ? 11.529 2.367 -24.504 1.00 88.31 84 LYS A CA 1
ATOM 651 C C . LYS A 1 84 ? 10.613 1.458 -23.690 1.00 88.31 84 LYS A C 1
ATOM 653 O O . LYS A 1 84 ? 10.670 0.231 -23.791 1.00 88.31 84 LYS A O 1
ATOM 658 N N . LEU A 1 85 ? 9.699 2.053 -22.925 1.00 85.69 85 LEU A N 1
ATOM 659 C CA . LEU A 1 85 ? 8.711 1.292 -22.152 1.00 85.69 85 LEU A CA 1
ATOM 660 C C . LEU A 1 85 ? 7.892 0.333 -23.045 1.00 85.69 85 LEU A C 1
ATOM 662 O O . LEU A 1 85 ? 7.637 -0.806 -22.660 1.00 85.69 85 LEU A O 1
ATOM 666 N N . GLY A 1 86 ? 7.531 0.774 -24.256 1.00 85.19 86 GLY A N 1
ATOM 667 C CA . GLY A 1 86 ? 6.801 -0.041 -25.235 1.00 85.19 86 GLY A CA 1
ATOM 668 C C . GLY A 1 86 ? 7.621 -1.185 -25.844 1.00 85.19 86 GLY A C 1
ATOM 669 O O . GLY A 1 86 ? 7.050 -2.215 -26.209 1.00 85.19 86 GLY A O 1
ATOM 670 N N . ASP A 1 87 ? 8.951 -1.058 -25.900 1.00 86.44 87 ASP A N 1
ATOM 671 C CA . ASP A 1 87 ? 9.827 -2.135 -26.376 1.00 86.44 87 ASP A CA 1
ATOM 672 C C . ASP A 1 87 ? 9.866 -3.280 -25.362 1.00 86.44 87 ASP A C 1
ATOM 674 O O . ASP A 1 87 ? 9.841 -4.450 -25.746 1.00 86.44 87 ASP A O 1
ATOM 678 N N . LEU A 1 88 ? 9.865 -2.954 -24.065 1.00 86.69 88 LEU A N 1
ATOM 679 C CA . LEU A 1 88 ? 9.818 -3.950 -22.992 1.00 86.69 88 LEU A CA 1
ATOM 680 C C . LEU A 1 88 ? 8.492 -4.719 -22.975 1.00 86.69 88 LEU A C 1
ATOM 682 O O . LEU A 1 88 ? 8.493 -5.916 -22.698 1.00 86.69 88 LEU A O 1
ATOM 686 N N . GLU A 1 89 ? 7.378 -4.066 -23.308 1.00 90.94 89 GLU A N 1
ATOM 687 C CA . GLU A 1 89 ? 6.081 -4.736 -23.461 1.00 90.94 89 GLU A CA 1
ATOM 688 C C . GLU A 1 89 ? 6.064 -5.644 -24.696 1.00 90.94 89 GLU A C 1
ATOM 690 O O . GLU A 1 89 ? 5.773 -6.835 -24.604 1.00 90.94 89 GLU A O 1
ATOM 695 N N . SER A 1 90 ? 6.448 -5.098 -25.852 1.00 88.50 90 SER A N 1
ATOM 696 C CA . SER A 1 90 ? 6.372 -5.799 -27.140 1.00 88.50 90 SER A CA 1
ATOM 697 C C . SER A 1 90 ? 7.301 -7.011 -27.213 1.00 88.50 90 SER A C 1
ATOM 699 O O . SER A 1 90 ? 6.976 -8.007 -27.855 1.00 88.50 90 SER A O 1
ATOM 701 N N . ASN A 1 91 ? 8.454 -6.945 -26.541 1.00 86.44 91 ASN A N 1
ATOM 702 C CA . ASN A 1 91 ? 9.410 -8.050 -26.465 1.00 86.44 91 ASN A CA 1
ATOM 703 C C . ASN A 1 91 ? 9.138 -9.001 -25.280 1.00 86.44 91 ASN A C 1
ATOM 705 O O . ASN A 1 91 ? 9.933 -9.907 -25.039 1.00 86.44 91 ASN A O 1
A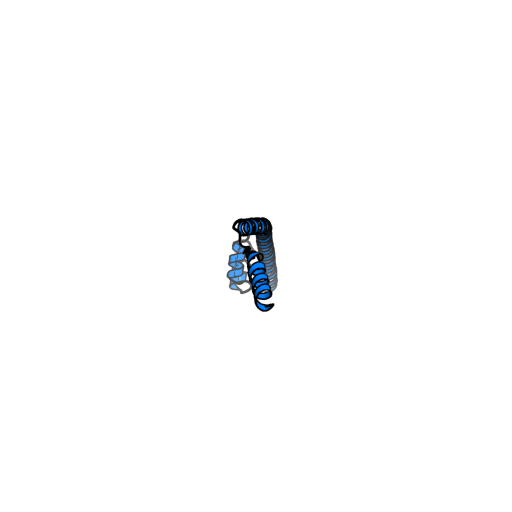TOM 709 N N . GLY A 1 92 ? 8.037 -8.817 -24.540 1.00 87.75 92 GLY A N 1
ATOM 710 C CA . GLY A 1 92 ? 7.605 -9.728 -23.475 1.00 87.75 92 GLY A CA 1
ATOM 711 C C . GLY A 1 92 ? 8.405 -9.647 -22.171 1.00 87.75 92 GLY A C 1
ATOM 712 O O . GLY A 1 92 ? 8.281 -10.531 -21.328 1.00 87.75 92 GLY A O 1
ATOM 713 N N . TYR A 1 93 ? 9.211 -8.600 -21.980 1.00 87.25 93 TYR A N 1
ATOM 714 C CA . TYR A 1 93 ? 9.928 -8.355 -20.725 1.00 87.25 93 TYR A CA 1
ATOM 715 C C . TYR A 1 93 ? 8.994 -7.840 -19.621 1.00 87.25 93 TYR A C 1
ATOM 717 O O . TYR A 1 93 ? 9.244 -8.071 -18.438 1.00 87.25 93 TYR A O 1
ATOM 725 N N . LEU A 1 94 ? 7.919 -7.142 -20.001 1.00 90.81 94 LEU A N 1
ATOM 726 C CA . LEU A 1 94 ? 6.885 -6.644 -19.099 1.00 90.81 94 LEU A CA 1
ATOM 727 C C . LEU A 1 94 ? 5.497 -7.048 -19.592 1.00 90.81 94 LEU A C 1
ATOM 729 O O . LEU A 1 94 ? 5.209 -7.046 -20.784 1.00 90.81 94 LEU A O 1
ATOM 733 N N . THR A 1 95 ? 4.613 -7.340 -18.646 1.00 92.94 95 THR A N 1
ATOM 734 C CA . THR A 1 95 ? 3.184 -7.531 -18.912 1.00 92.94 95 THR A CA 1
ATOM 735 C C . THR A 1 95 ? 2.471 -6.187 -19.063 1.00 92.94 95 THR A C 1
ATOM 737 O O . THR A 1 95 ? 2.862 -5.192 -18.444 1.00 92.94 95 THR A O 1
ATOM 740 N N . SER A 1 96 ? 1.357 -6.161 -19.797 1.00 90.50 96 SER A N 1
ATOM 741 C CA . SER A 1 96 ? 0.532 -4.953 -19.939 1.00 90.50 96 SER A CA 1
ATOM 742 C C . SER A 1 96 ? 0.031 -4.407 -18.597 1.00 90.50 96 SER A C 1
ATOM 744 O O . SER A 1 96 ? -0.095 -3.197 -18.421 1.00 90.50 96 SER A O 1
ATOM 746 N N . GLU A 1 97 ? -0.193 -5.277 -17.607 1.00 90.81 97 GLU A N 1
ATOM 747 C CA . GLU A 1 97 ? -0.565 -4.867 -16.249 1.00 90.81 97 GLU A CA 1
ATOM 748 C C . GLU A 1 97 ? 0.582 -4.136 -15.532 1.00 90.81 97 GLU A C 1
ATOM 750 O O . GLU A 1 97 ? 0.362 -3.108 -14.888 1.00 90.81 97 GLU A O 1
ATOM 755 N N . GLN A 1 98 ? 1.820 -4.622 -15.670 1.00 89.94 98 GLN A N 1
ATOM 756 C CA . GLN A 1 98 ? 3.008 -3.959 -15.125 1.00 89.94 98 GLN A CA 1
ATOM 757 C C . GLN A 1 98 ? 3.248 -2.604 -15.792 1.00 89.94 98 GLN A C 1
ATOM 759 O O . GLN A 1 98 ? 3.552 -1.639 -15.097 1.00 89.94 98 GLN A O 1
ATOM 764 N N . VAL A 1 99 ? 3.053 -2.511 -17.109 1.00 90.88 99 VAL A N 1
ATOM 765 C CA . VAL A 1 99 ? 3.155 -1.255 -17.866 1.00 90.88 99 VAL A CA 1
ATOM 766 C C . VAL A 1 99 ? 2.090 -0.258 -17.413 1.00 90.88 99 VAL A C 1
ATOM 768 O O . VAL A 1 99 ? 2.404 0.901 -17.139 1.00 90.88 99 VAL A O 1
ATOM 771 N N . ALA A 1 100 ? 0.837 -0.701 -17.279 1.00 91.50 100 ALA A N 1
ATOM 772 C CA . ALA A 1 100 ? -0.257 0.138 -16.802 1.00 91.50 100 ALA A CA 1
ATOM 773 C C . ALA A 1 100 ? 0.004 0.651 -15.381 1.00 91.50 100 ALA A C 1
ATOM 775 O O . ALA A 1 100 ? -0.089 1.853 -15.140 1.00 91.50 100 ALA A O 1
ATOM 776 N N . ARG A 1 101 ? 0.409 -0.228 -14.453 1.00 90.62 101 ARG A N 1
ATOM 777 C CA . ARG A 1 101 ? 0.780 0.184 -13.092 1.00 90.62 101 ARG A CA 1
ATOM 778 C C . ARG A 1 101 ? 1.964 1.139 -13.083 1.00 90.62 101 ARG A C 1
ATOM 780 O O . ARG A 1 101 ? 1.898 2.164 -12.416 1.00 90.62 101 ARG A O 1
ATOM 787 N N . TYR A 1 102 ? 3.008 0.856 -13.857 1.00 89.88 102 TYR A N 1
ATOM 788 C CA . TYR A 1 102 ? 4.183 1.719 -13.936 1.00 89.88 102 TYR A CA 1
ATOM 789 C C . TYR A 1 102 ? 3.820 3.124 -14.431 1.00 89.88 102 TYR A C 1
ATOM 791 O O . TYR A 1 102 ? 4.315 4.111 -13.896 1.00 89.88 102 TYR A O 1
ATOM 799 N N . LYS A 1 103 ? 2.894 3.257 -15.390 1.00 89.31 103 LYS A N 1
ATOM 800 C CA . LYS A 1 103 ? 2.402 4.568 -15.851 1.00 89.31 103 LYS A CA 1
ATOM 801 C C . LYS A 1 103 ? 1.743 5.378 -14.729 1.00 89.31 103 LYS A C 1
ATOM 803 O O . LYS A 1 103 ? 1.977 6.582 -14.676 1.00 89.31 103 LYS A O 1
ATOM 808 N N . LEU A 1 104 ? 1.019 4.726 -13.816 1.00 90.50 104 LEU A N 1
ATOM 809 C CA . LEU A 1 104 ? 0.344 5.365 -12.676 1.00 90.50 104 LEU A CA 1
ATOM 810 C C . LEU A 1 104 ? 1.299 5.831 -11.567 1.00 90.50 104 LEU A C 1
ATOM 812 O O . LEU A 1 104 ? 0.917 6.682 -10.765 1.00 90.50 104 LEU A O 1
ATOM 816 N N . ILE A 1 105 ? 2.525 5.301 -11.512 1.00 89.69 105 ILE A N 1
ATOM 817 C CA . ILE A 1 105 ? 3.519 5.728 -10.521 1.00 89.69 105 ILE A CA 1
ATOM 818 C C . ILE A 1 105 ? 3.913 7.195 -10.799 1.00 89.69 105 ILE A C 1
ATOM 820 O O . ILE A 1 105 ? 4.204 7.543 -11.949 1.00 89.69 105 ILE A O 1
ATOM 824 N N . PRO A 1 106 ? 3.946 8.077 -9.787 1.00 87.12 106 PRO A N 1
ATOM 825 C CA . PRO A 1 106 ? 4.391 9.461 -9.948 1.00 87.12 106 PRO A CA 1
ATOM 826 C C . PRO A 1 106 ? 5.810 9.579 -10.530 1.00 87.12 106 PRO A C 1
ATOM 828 O O . PRO A 1 106 ? 6.678 8.750 -10.254 1.00 87.12 106 PRO A O 1
ATOM 831 N N . ALA A 1 107 ? 6.056 10.603 -11.355 1.00 81.56 107 ALA A N 1
ATOM 832 C CA . ALA A 1 107 ? 7.333 10.776 -12.059 1.00 81.56 107 ALA A CA 1
ATOM 833 C C . ALA A 1 107 ? 8.526 10.993 -11.115 1.00 81.56 107 ALA A C 1
ATOM 835 O O . ALA A 1 107 ? 9.618 10.517 -11.397 1.00 81.56 107 ALA A O 1
ATOM 836 N N . ASP A 1 108 ? 8.306 11.625 -9.964 1.00 82.12 108 ASP A N 1
ATOM 837 C CA . ASP A 1 108 ? 9.298 11.810 -8.900 1.00 82.12 108 ASP A CA 1
ATOM 838 C C . ASP A 1 108 ? 9.794 10.484 -8.303 1.00 82.12 108 ASP A C 1
ATOM 840 O O . ASP A 1 108 ? 10.927 10.402 -7.832 1.00 82.12 108 ASP A O 1
ATOM 844 N N . LY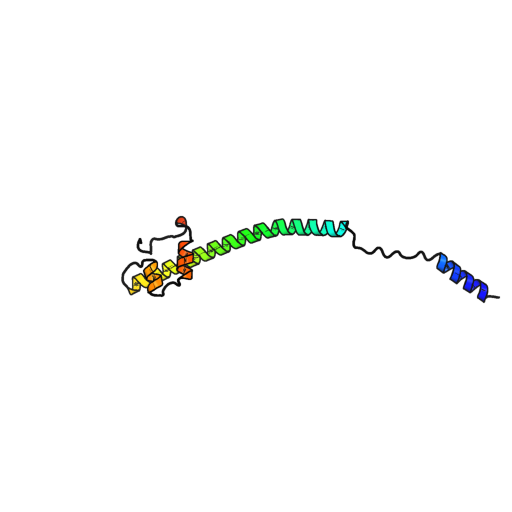S A 1 109 ? 8.974 9.428 -8.364 1.00 82.75 109 LYS A N 1
ATOM 845 C CA . LYS A 1 109 ? 9.323 8.082 -7.885 1.00 82.75 109 LYS A CA 1
ATOM 846 C C . LYS A 1 109 ? 9.900 7.183 -8.981 1.00 82.75 109 LYS A C 1
ATOM 848 O O . LYS A 1 109 ? 10.343 6.074 -8.687 1.00 82.75 109 LYS A O 1
ATOM 853 N N . LYS A 1 110 ? 9.902 7.643 -10.236 1.00 81.94 110 LYS A N 1
ATOM 854 C CA . LYS A 1 110 ? 10.502 6.953 -11.383 1.00 81.94 110 LYS A CA 1
ATOM 855 C C . LYS A 1 110 ? 11.945 7.437 -11.544 1.00 81.94 110 LYS A C 1
ATOM 857 O O . LYS A 1 110 ? 12.195 8.490 -12.118 1.00 81.94 110 LYS A O 1
ATOM 862 N N . THR A 1 111 ? 12.918 6.671 -11.061 1.00 66.69 111 THR A N 1
ATOM 863 C CA . THR A 1 111 ? 14.359 6.923 -11.258 1.00 66.69 111 THR A CA 1
ATOM 864 C C . THR A 1 111 ? 14.777 6.609 -12.697 1.00 66.69 111 THR A C 1
ATOM 866 O O . THR A 1 111 ? 15.450 5.621 -12.976 1.00 66.69 111 THR A O 1
ATOM 869 N N . ASN A 1 112 ? 14.330 7.415 -13.659 1.00 64.88 112 ASN A N 1
ATOM 870 C CA . ASN A 1 112 ? 14.348 7.024 -15.067 1.00 64.88 112 ASN A CA 1
ATOM 871 C C . ASN A 1 112 ? 15.641 7.408 -15.816 1.00 64.88 112 ASN A C 1
ATOM 873 O O . ASN A 1 112 ? 15.619 8.187 -16.758 1.00 64.88 112 ASN A O 1
ATOM 877 N N . ALA A 1 113 ? 16.782 6.835 -15.416 1.00 61.53 113 ALA A N 1
ATOM 878 C CA . ALA A 1 113 ? 18.038 6.926 -16.184 1.00 61.53 113 ALA A CA 1
ATOM 879 C C . ALA A 1 113 ? 18.230 5.771 -17.198 1.00 61.53 113 ALA A C 1
ATOM 881 O O . ALA A 1 113 ? 19.160 5.797 -18.012 1.00 61.53 113 ALA A O 1
ATOM 882 N N . VAL A 1 114 ? 17.378 4.738 -17.121 1.00 71.75 114 VAL A N 1
ATOM 883 C CA . VAL A 1 114 ? 17.575 3.436 -17.791 1.00 71.75 114 VAL A CA 1
ATOM 884 C C . VAL A 1 114 ? 16.644 3.233 -18.994 1.00 71.75 114 VAL A C 1
ATOM 886 O O . VAL A 1 114 ? 16.990 2.497 -19.914 1.00 71.75 114 VAL A O 1
ATOM 889 N N . LEU A 1 115 ? 15.487 3.900 -19.028 1.00 78.94 115 LEU A N 1
ATOM 890 C CA . LEU A 1 115 ? 14.624 3.921 -20.211 1.00 78.94 115 LEU A CA 1
ATOM 891 C C . LEU A 1 115 ? 15.071 5.038 -21.159 1.00 78.94 115 LEU A C 1
ATOM 893 O O . LEU A 1 115 ? 15.499 6.101 -20.711 1.00 78.94 115 LEU A O 1
ATOM 897 N N . ALA A 1 116 ? 14.982 4.794 -22.465 1.00 73.81 116 ALA A N 1
ATOM 898 C CA . ALA A 1 116 ? 15.075 5.872 -23.440 1.00 73.81 116 ALA A CA 1
ATOM 899 C C . ALA A 1 116 ? 13.861 6.801 -23.287 1.00 73.81 116 ALA A C 1
ATOM 901 O O . ALA A 1 116 ? 12.753 6.319 -23.028 1.00 73.81 116 ALA A O 1
ATOM 902 N N . ASP A 1 117 ? 14.073 8.108 -23.458 1.00 67.75 117 ASP A N 1
ATOM 903 C CA . ASP A 1 117 ? 12.971 9.066 -23.558 1.00 67.75 117 ASP A CA 1
ATOM 904 C C . ASP A 1 117 ? 12.012 8.627 -24.683 1.00 67.75 117 ASP A C 1
ATOM 906 O O . ASP A 1 117 ? 12.449 8.106 -25.722 1.00 67.75 117 ASP A O 1
ATOM 910 N N . GLU A 1 118 ? 10.703 8.757 -24.432 1.00 58.16 118 GLU A N 1
ATOM 911 C CA . GLU A 1 118 ? 9.649 8.364 -25.383 1.00 58.16 118 GLU A CA 1
ATOM 912 C C . GLU A 1 118 ? 9.799 9.044 -26.750 1.00 58.16 118 GLU A C 1
ATOM 914 O O . GLU A 1 118 ? 10.089 10.257 -26.817 1.00 58.16 118 GLU A O 1
#

Organism: NCBI:txid87541

Radius of gyration: 37.5 Å; Cα contacts (8 Å, |Δi|>4): 53; chains: 1; bounding box: 74×47×94 Å